Protein AF-A0A7S1NX75-F1 (afdb_monomer_lite)

Organism: NCBI:txid1169539

Radius of gyration: 20.95 Å; chains: 1; bounding box: 40×35×61 Å

Sequence (111 aa):
GCVDIDPTSPDTVDGFLEQITVLVDTQKGIEGYEPEVALRKTPATDETPSQSACFYSRLQKGKVDIRGAVELFMPQRGAINNLKLRPLAQAARIPPHVGCVEVRVRAVGLN

Secondary structure (DSSP, 8-state):
------TTS-SSHHHHHHHHHHHHHHTTT-TT----EEEEEEPPBTTB--EEEEEE------SS---S-EEEE-SSTT-GGG-EEEEPPGGG-PPPPTT------S-----

Structure (mmCIF, N/CA/C/O backbone):
data_AF-A0A7S1NX75-F1
#
_entry.id   AF-A0A7S1NX75-F1
#
loop_
_atom_site.group_PDB
_atom_site.id
_atom_site.type_symbol
_atom_site.label_atom_id
_atom_site.label_alt_id
_atom_site.label_comp_id
_atom_site.label_asym_id
_atom_site.label_entity_id
_atom_site.label_seq_id
_atom_site.pdbx_PDB_ins_code
_atom_site.Cartn_x
_atom_site.Cartn_y
_atom_site.Cartn_z
_atom_site.occupancy
_atom_site.B_iso_or_equiv
_atom_site.auth_seq_id
_atom_site.auth_comp_id
_atom_site.auth_asym_id
_atom_site.auth_atom_id
_atom_site.pdbx_PDB_model_num
ATOM 1 N N . GLY A 1 1 ? -3.209 -9.392 8.659 1.00 54.44 1 GLY A N 1
ATOM 2 C CA . GLY A 1 1 ? -4.047 -9.128 7.462 1.00 54.44 1 GLY A CA 1
ATOM 3 C C . GLY A 1 1 ? -5.150 -8.133 7.783 1.00 54.44 1 GLY A C 1
ATOM 4 O O . GLY A 1 1 ? -5.499 -7.985 8.946 1.00 54.44 1 GLY A O 1
ATOM 5 N N . CYS A 1 2 ? -5.666 -7.402 6.792 1.00 58.19 2 CYS A N 1
ATOM 6 C CA . CYS A 1 2 ? -6.769 -6.462 7.015 1.00 58.19 2 CYS A CA 1
ATOM 7 C C . CYS A 1 2 ? -8.096 -7.216 7.203 1.00 58.19 2 CYS A C 1
ATOM 9 O O . CYS A 1 2 ? -8.324 -8.219 6.526 1.00 58.19 2 CYS A O 1
ATOM 11 N N . VAL A 1 3 ? -8.964 -6.725 8.081 1.00 64.88 3 VAL A N 1
ATOM 12 C CA . VAL A 1 3 ? -10.254 -7.325 8.433 1.00 64.88 3 VAL A CA 1
ATOM 13 C C . VAL A 1 3 ? -11.380 -6.472 7.851 1.00 64.88 3 VAL A C 1
ATOM 15 O O . VAL A 1 3 ? -11.427 -5.260 8.078 1.00 64.88 3 VAL A O 1
ATOM 18 N N . ASP A 1 4 ? -12.250 -7.099 7.061 1.00 65.19 4 ASP A N 1
ATOM 19 C CA . ASP A 1 4 ? -13.381 -6.455 6.384 1.00 65.19 4 ASP A CA 1
ATOM 20 C C . ASP A 1 4 ? -14.656 -6.627 7.226 1.00 65.19 4 ASP A C 1
ATOM 22 O O . ASP A 1 4 ? -15.453 -7.533 7.007 1.00 65.19 4 ASP A O 1
ATOM 26 N N . ILE A 1 5 ? -14.768 -5.813 8.279 1.00 68.25 5 ILE A N 1
ATOM 27 C CA . ILE A 1 5 ? -15.875 -5.821 9.254 1.00 68.25 5 ILE A CA 1
ATOM 28 C C . ILE A 1 5 ? -16.868 -4.708 8.896 1.00 68.25 5 ILE A C 1
ATOM 30 O O . ILE A 1 5 ? -16.454 -3.598 8.532 1.00 68.25 5 ILE A O 1
ATOM 34 N N . ASP A 1 6 ? -18.167 -4.979 9.029 1.00 66.25 6 ASP A N 1
ATOM 35 C CA . ASP A 1 6 ? -19.249 -4.035 8.749 1.00 66.25 6 ASP A CA 1
ATOM 36 C C . ASP A 1 6 ? -19.114 -2.776 9.635 1.00 66.25 6 ASP A C 1
ATOM 38 O O . ASP A 1 6 ? -19.078 -2.869 10.862 1.00 66.25 6 ASP A O 1
ATOM 42 N N . PRO A 1 7 ? -19.000 -1.565 9.055 1.00 61.41 7 PRO A N 1
ATOM 43 C CA . PRO A 1 7 ? -18.920 -0.320 9.819 1.00 61.41 7 PRO A CA 1
ATOM 44 C C . PRO A 1 7 ? -20.226 0.079 10.519 1.00 61.41 7 PRO A C 1
ATOM 46 O O . PRO A 1 7 ? -20.200 0.996 11.336 1.00 61.41 7 PRO A O 1
ATOM 49 N N . THR A 1 8 ? -21.356 -0.538 10.177 1.00 65.81 8 THR A N 1
ATOM 50 C CA . THR A 1 8 ? -22.669 -0.222 10.761 1.00 65.81 8 THR A CA 1
ATOM 51 C C . THR A 1 8 ? -22.992 -1.058 11.993 1.00 65.81 8 THR A C 1
ATOM 53 O O . THR A 1 8 ? -23.942 -0.749 12.715 1.00 65.81 8 THR A O 1
ATOM 56 N N . SER A 1 9 ? -22.193 -2.092 12.265 1.00 65.06 9 SER A N 1
ATOM 57 C CA . SER A 1 9 ? -22.356 -2.887 13.471 1.00 65.06 9 SER A CA 1
ATOM 58 C C . SER A 1 9 ? -22.046 -2.060 14.716 1.00 65.06 9 SER A C 1
ATOM 60 O O . SER A 1 9 ? -21.119 -1.248 14.677 1.00 65.06 9 SER A O 1
ATOM 62 N N . PRO A 1 10 ? -22.750 -2.288 15.835 1.00 63.94 10 PRO A N 1
ATOM 63 C CA . PRO A 1 10 ? -22.418 -1.632 17.091 1.00 63.94 10 PRO A CA 1
ATOM 64 C C . PRO A 1 10 ? -20.946 -1.881 17.459 1.00 63.94 10 PRO A C 1
ATOM 66 O O . PRO A 1 10 ? -20.473 -3.012 17.365 1.00 63.94 10 PRO A O 1
ATOM 69 N N . ASP A 1 11 ? -20.244 -0.832 17.911 1.00 63.09 11 ASP A N 1
ATOM 70 C CA . ASP A 1 11 ? -18.868 -0.888 18.444 1.00 63.09 11 ASP A CA 1
ATOM 71 C C . ASP A 1 11 ? -18.837 -1.588 19.823 1.00 63.09 11 ASP A C 1
ATOM 73 O O . ASP A 1 11 ? -18.322 -1.078 20.821 1.00 63.09 11 ASP A O 1
ATOM 77 N N . THR A 1 12 ? -19.447 -2.767 19.906 1.00 67.31 12 THR A N 1
ATOM 78 C CA . THR A 1 12 ? -19.452 -3.643 21.073 1.00 67.31 12 THR A CA 1
ATOM 79 C C . THR A 1 12 ? -18.571 -4.855 20.803 1.00 67.31 12 THR A C 1
ATOM 81 O O . THR A 1 12 ? -18.399 -5.300 19.668 1.00 67.31 12 THR A O 1
ATOM 84 N N . VAL A 1 13 ? -17.993 -5.411 21.869 1.00 67.62 13 VAL A N 1
ATOM 85 C CA . VAL A 1 13 ? -17.144 -6.610 21.775 1.00 67.62 13 VAL A CA 1
ATOM 86 C C . VAL A 1 13 ? -17.928 -7.793 21.200 1.00 67.62 13 VAL A C 1
ATOM 88 O O . VAL A 1 13 ? -17.384 -8.548 20.401 1.00 67.62 13 VAL A O 1
ATOM 91 N N . ASP A 1 14 ? -19.210 -7.908 21.546 1.00 72.25 14 ASP A N 1
ATOM 92 C CA . ASP A 1 14 ? -20.075 -9.001 21.096 1.00 72.25 14 ASP A CA 1
ATOM 93 C C . ASP A 1 14 ? -20.353 -8.924 19.587 1.00 72.25 14 ASP A C 1
ATOM 95 O O . ASP A 1 14 ? -20.125 -9.898 18.872 1.00 72.25 14 ASP A O 1
ATOM 99 N N . GLY A 1 15 ? -20.731 -7.745 19.071 1.00 71.19 15 GLY A N 1
ATOM 100 C CA . GLY A 1 15 ? -20.970 -7.549 17.634 1.00 71.19 15 GLY A CA 1
ATOM 101 C C . GLY A 1 15 ? -19.704 -7.711 16.786 1.00 71.19 15 GLY A C 1
ATOM 102 O O . GLY A 1 15 ? -19.762 -8.127 15.627 1.00 71.19 15 GLY A O 1
ATOM 103 N N . PHE A 1 16 ? -18.542 -7.435 17.377 1.00 71.62 16 PHE A N 1
ATOM 104 C CA . PHE A 1 16 ? -17.246 -7.711 16.773 1.00 71.62 16 PHE A CA 1
ATOM 105 C C . PHE A 1 16 ? -16.920 -9.216 16.729 1.00 71.62 16 PHE A C 1
ATOM 107 O O . PHE A 1 16 ? -16.484 -9.716 15.691 1.00 71.62 16 PHE A O 1
ATOM 114 N N . LEU A 1 17 ? -17.129 -9.947 17.831 1.00 76.06 17 LEU A N 1
ATOM 115 C CA . LEU A 1 17 ? -16.863 -11.390 17.911 1.00 76.06 17 LEU A CA 1
ATOM 116 C C . LEU A 1 17 ? -17.742 -12.189 16.942 1.00 76.06 17 LEU A C 1
ATOM 118 O O . LEU A 1 17 ? -17.248 -13.117 16.295 1.00 76.06 17 LEU A O 1
ATOM 122 N N . GLU A 1 18 ? -19.011 -11.807 16.794 1.00 77.56 18 GLU A N 1
ATOM 123 C CA . GLU A 1 18 ? -19.910 -12.405 15.801 1.00 77.56 18 GLU A CA 1
ATOM 124 C C . GLU A 1 18 ? -19.357 -12.243 14.380 1.00 77.56 18 GLU A C 1
ATOM 126 O O . GLU A 1 18 ? -19.260 -13.214 13.629 1.00 77.56 18 GLU A O 1
ATOM 131 N N . GLN A 1 19 ? -18.899 -11.042 14.028 1.00 73.38 19 GLN A N 1
ATOM 132 C CA . GLN A 1 19 ? -18.358 -10.779 12.695 1.00 73.38 19 GLN A CA 1
ATOM 133 C C . GLN A 1 19 ? -17.019 -11.458 12.439 1.00 73.38 19 GLN A C 1
ATOM 135 O O . GLN A 1 19 ? -16.810 -11.971 11.343 1.00 73.38 19 GLN A O 1
ATOM 140 N N . ILE A 1 20 ? -16.129 -11.531 13.432 1.00 75.50 20 ILE A N 1
ATOM 141 C CA . ILE A 1 20 ? -14.897 -12.321 13.306 1.00 75.50 20 ILE A CA 1
ATOM 142 C C . ILE A 1 20 ? -15.211 -13.793 13.082 1.00 75.50 20 ILE A C 1
ATOM 144 O O . ILE A 1 20 ? -14.561 -14.420 12.251 1.00 75.50 20 ILE A O 1
ATOM 148 N N . THR A 1 21 ? -16.208 -14.335 13.777 1.00 76.94 21 THR A N 1
ATOM 149 C CA . THR A 1 21 ? -16.611 -15.734 13.602 1.00 76.94 21 THR A CA 1
ATOM 150 C C . THR A 1 21 ? -17.071 -15.979 12.165 1.00 76.94 21 THR A C 1
ATOM 152 O O . THR A 1 21 ? -16.563 -16.885 11.508 1.00 76.94 21 THR A O 1
ATOM 155 N N . VAL A 1 22 ? -17.931 -15.103 11.629 1.00 75.44 22 VAL A N 1
ATOM 156 C CA . VAL A 1 22 ? -18.366 -15.156 10.222 1.00 75.44 22 VAL A CA 1
ATOM 157 C C . VAL A 1 22 ? -17.181 -15.042 9.262 1.00 75.44 22 VAL A C 1
ATOM 159 O O . VAL A 1 22 ? -17.128 -15.754 8.258 1.00 75.44 22 VAL A O 1
ATOM 162 N N . LEU A 1 23 ? -16.219 -14.168 9.556 1.00 70.94 23 LEU A N 1
ATOM 163 C CA . LEU A 1 23 ? -15.068 -13.907 8.693 1.00 70.94 23 LEU A CA 1
ATOM 164 C C . LEU A 1 23 ? -14.068 -15.074 8.697 1.00 70.94 23 LEU A C 1
ATOM 166 O O . LEU A 1 23 ? -13.562 -15.459 7.647 1.00 70.94 23 LEU A O 1
ATOM 170 N N . VAL A 1 24 ? -13.837 -15.701 9.850 1.00 72.88 24 VAL A N 1
ATOM 171 C CA . VAL A 1 24 ? -13.040 -16.932 9.970 1.00 72.88 24 VAL A CA 1
ATOM 172 C C . VAL A 1 24 ? -13.733 -18.092 9.256 1.00 72.88 24 VAL A C 1
ATOM 174 O O . VAL A 1 24 ? -13.075 -18.843 8.538 1.00 72.88 24 VAL A O 1
ATOM 177 N N . ASP A 1 25 ? -15.054 -18.221 9.394 1.00 74.19 25 ASP A N 1
ATOM 178 C CA . ASP A 1 25 ? -15.816 -19.280 8.730 1.00 74.19 25 ASP A CA 1
ATOM 179 C C . ASP A 1 25 ? -15.860 -19.111 7.208 1.00 74.19 25 ASP A C 1
ATOM 181 O O . ASP A 1 25 ? -15.704 -20.091 6.481 1.00 74.19 25 ASP A O 1
ATOM 185 N N . THR A 1 26 ? -16.015 -17.883 6.708 1.00 68.75 26 THR A N 1
ATOM 186 C CA . THR A 1 26 ? -15.979 -17.593 5.262 1.00 68.75 26 THR A CA 1
ATOM 187 C C . THR A 1 26 ? -14.585 -17.740 4.664 1.00 68.75 26 THR A C 1
ATOM 189 O O . THR A 1 26 ? -14.466 -18.053 3.480 1.00 68.75 26 THR A O 1
ATOM 192 N N . GLN A 1 27 ? -13.531 -17.557 5.462 1.00 66.75 27 GLN A N 1
ATOM 193 C CA . GLN A 1 27 ? -12.146 -17.731 5.025 1.00 66.75 27 GLN A CA 1
ATOM 194 C C . GLN A 1 27 ? -11.566 -19.120 5.325 1.00 66.75 27 GLN A C 1
ATOM 196 O O . GLN A 1 27 ? -10.382 -19.354 5.066 1.00 66.75 27 GLN A O 1
ATOM 201 N N . LYS A 1 28 ? -12.385 -20.075 5.794 1.00 62.75 28 LYS A N 1
ATOM 202 C CA . LYS A 1 28 ? -11.991 -21.489 5.888 1.00 62.75 28 LYS A CA 1
ATOM 203 C C . LYS A 1 28 ? -11.495 -21.981 4.524 1.00 62.75 28 LYS A C 1
ATOM 205 O O . LYS A 1 28 ? -12.275 -22.159 3.594 1.00 62.75 28 LYS A O 1
ATOM 210 N N . GLY A 1 29 ? -10.187 -22.216 4.427 1.00 60.72 29 GLY A N 1
ATOM 211 C CA . GLY A 1 29 ? -9.515 -22.702 3.217 1.00 60.72 29 GLY A CA 1
ATOM 212 C C . GLY A 1 29 ? -8.572 -21.698 2.546 1.00 60.72 29 GLY A C 1
ATOM 213 O O . GLY A 1 29 ? -7.889 -22.070 1.595 1.00 60.72 29 GLY A O 1
ATOM 214 N N . ILE A 1 30 ? -8.486 -20.456 3.034 1.00 62.69 30 ILE A N 1
ATOM 215 C CA . ILE A 1 30 ? -7.464 -19.498 2.595 1.00 62.69 30 ILE A CA 1
ATOM 216 C C . ILE A 1 30 ? -6.212 -19.705 3.457 1.00 62.69 30 ILE A C 1
ATOM 218 O O . ILE A 1 30 ? -6.157 -19.274 4.608 1.00 62.69 30 ILE A O 1
ATOM 222 N N . GLU A 1 31 ? -5.196 -20.378 2.913 1.00 60.91 31 GLU A N 1
ATOM 223 C CA . GLU A 1 31 ? -3.903 -20.523 3.591 1.00 60.91 31 GLU A CA 1
ATOM 224 C C . GLU A 1 31 ? -3.232 -19.148 3.775 1.00 60.91 31 GLU A C 1
ATOM 226 O O . GLU A 1 31 ? -3.014 -18.411 2.812 1.00 60.91 31 GLU A O 1
ATOM 231 N N . GLY A 1 32 ? -2.901 -18.798 5.025 1.00 60.41 32 GLY A N 1
ATOM 232 C CA . GLY A 1 32 ? -2.121 -17.602 5.370 1.00 60.41 32 GLY A CA 1
ATOM 233 C C . GLY A 1 32 ? -2.915 -16.338 5.727 1.00 60.41 32 GLY A C 1
ATOM 234 O O . GLY A 1 32 ? -2.311 -15.271 5.860 1.00 60.41 32 GLY A O 1
ATOM 235 N N . TYR A 1 33 ? -4.242 -16.408 5.893 1.00 63.41 33 TYR A N 1
ATOM 236 C CA . TYR A 1 33 ? -5.002 -15.276 6.435 1.00 63.41 33 TYR A CA 1
ATOM 237 C C . TYR A 1 33 ? -4.971 -15.260 7.969 1.00 63.41 33 TYR A C 1
ATOM 239 O O . TYR A 1 33 ? -5.727 -15.969 8.628 1.00 63.41 33 TYR A O 1
ATOM 247 N N . GLU A 1 34 ? -4.115 -14.410 8.535 1.00 65.94 34 GLU A N 1
ATOM 248 C CA . GLU A 1 34 ? -4.077 -14.129 9.975 1.00 65.94 34 GLU A CA 1
ATOM 249 C C . GLU A 1 34 ? -4.612 -12.709 10.240 1.00 65.94 34 GLU A C 1
ATOM 251 O O . GLU A 1 34 ? -3.928 -11.714 9.947 1.00 65.94 34 GLU A O 1
ATOM 256 N N . PRO A 1 35 ? -5.866 -12.564 10.706 1.00 66.31 35 PRO A N 1
ATOM 257 C CA . PRO A 1 35 ? -6.400 -11.269 11.105 1.00 66.31 35 PRO A CA 1
ATOM 258 C C . PRO A 1 35 ? -5.763 -10.831 12.429 1.00 66.31 35 PRO A C 1
ATOM 260 O O . PRO A 1 35 ? -5.753 -11.575 13.405 1.00 66.31 35 PRO A O 1
ATOM 263 N N . GLU A 1 36 ? -5.252 -9.600 12.470 1.00 69.69 36 GLU A N 1
ATOM 264 C CA . GLU A 1 36 ? -4.707 -9.009 13.695 1.00 69.69 36 GLU A CA 1
ATOM 265 C C . GLU A 1 36 ? -5.757 -8.118 14.357 1.00 69.69 36 GLU A C 1
ATOM 267 O O . GLU A 1 36 ? -6.321 -7.214 13.729 1.00 69.69 36 GLU A O 1
ATOM 272 N N . VAL A 1 37 ? -5.995 -8.373 15.642 1.00 72.00 37 VAL A N 1
ATOM 273 C CA . VAL A 1 37 ? -6.989 -7.687 16.467 1.00 72.00 37 VAL A CA 1
ATOM 274 C C . VAL A 1 37 ? -6.332 -7.263 17.770 1.00 72.00 37 VAL A C 1
ATOM 276 O O . VAL A 1 37 ? -5.691 -8.073 18.437 1.00 72.00 37 VAL A O 1
ATOM 279 N N . ALA A 1 38 ? -6.536 -6.012 18.168 1.00 70.94 38 ALA A N 1
ATOM 280 C CA . ALA A 1 38 ? -6.118 -5.499 19.463 1.00 70.94 38 ALA A CA 1
ATOM 281 C C . ALA A 1 38 ? -7.337 -5.133 20.316 1.00 70.94 38 ALA A C 1
ATOM 283 O O . ALA A 1 38 ? -8.211 -4.379 19.897 1.00 70.94 38 ALA A O 1
ATOM 284 N N . LEU A 1 39 ? -7.375 -5.643 21.545 1.00 74.06 39 LEU A N 1
ATOM 285 C CA . LEU A 1 39 ? -8.416 -5.347 22.526 1.00 74.06 39 LEU A CA 1
ATOM 286 C C . LEU A 1 39 ? -7.836 -4.450 23.618 1.00 74.06 39 LEU A C 1
ATOM 288 O O . LEU A 1 39 ? -6.830 -4.788 24.242 1.00 74.06 39 LEU A O 1
ATOM 292 N N . ARG A 1 40 ? -8.485 -3.314 23.879 1.00 76.56 40 ARG A N 1
ATOM 293 C CA . ARG A 1 40 ? -8.140 -2.414 24.983 1.00 76.56 40 ARG A CA 1
ATOM 294 C C . ARG A 1 40 ? -9.303 -2.347 25.955 1.00 76.56 40 ARG A C 1
ATOM 296 O O . ARG A 1 40 ? -10.362 -1.831 25.617 1.00 76.56 40 ARG A O 1
ATOM 303 N N . LYS A 1 41 ? -9.081 -2.813 27.178 1.00 79.25 41 LYS A N 1
ATOM 304 C CA . LYS A 1 41 ? -10.032 -2.663 28.279 1.00 79.25 41 LYS A CA 1
ATOM 305 C C . LYS A 1 41 ? -9.597 -1.491 29.150 1.00 79.25 41 LYS A C 1
ATOM 307 O O . LYS A 1 41 ? -8.516 -1.543 29.735 1.00 79.25 41 LYS A O 1
ATOM 312 N N . THR A 1 42 ? -10.409 -0.445 29.234 1.00 79.62 42 THR A N 1
ATOM 313 C CA . THR A 1 42 ? -10.226 0.610 30.232 1.00 79.62 42 THR A CA 1
ATOM 314 C C . THR A 1 42 ? -10.974 0.212 31.508 1.00 79.62 42 THR A C 1
ATOM 316 O O . THR A 1 42 ? -12.164 -0.117 31.448 1.00 79.62 42 THR A O 1
ATOM 319 N N . PRO A 1 43 ? -10.286 0.152 32.664 1.00 78.06 43 PRO A N 1
ATOM 320 C CA . PRO A 1 43 ? -10.941 -0.133 33.933 1.00 78.06 43 PRO A CA 1
ATOM 321 C C . PRO A 1 43 ? -11.924 0.987 34.276 1.00 78.06 43 PRO A C 1
ATOM 323 O O . PRO A 1 43 ? -11.739 2.129 33.861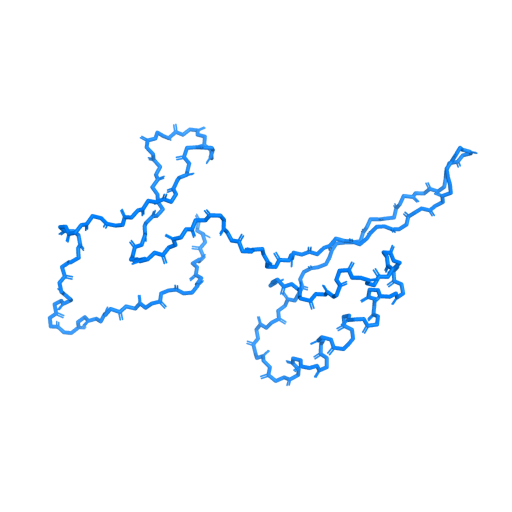 1.00 78.06 43 PRO A O 1
ATOM 326 N N . ALA A 1 44 ? -12.968 0.643 35.027 1.00 81.06 44 ALA A N 1
ATOM 327 C CA . ALA A 1 44 ? -13.896 1.638 35.537 1.00 81.06 44 ALA A CA 1
ATOM 328 C C . ALA A 1 44 ? -13.171 2.550 36.538 1.00 81.06 44 ALA A C 1
ATOM 330 O O . ALA A 1 44 ? -12.442 2.069 37.408 1.00 81.06 44 ALA A O 1
ATOM 331 N N . THR A 1 45 ? -13.399 3.847 36.409 1.00 82.31 45 THR A N 1
ATOM 332 C CA . THR A 1 45 ? -13.080 4.871 37.410 1.00 82.31 45 THR A CA 1
ATOM 333 C C . THR A 1 45 ? -14.391 5.437 37.945 1.00 82.31 45 THR A C 1
ATOM 335 O O . THR A 1 45 ? -15.431 5.274 37.311 1.00 82.31 45 THR A O 1
ATOM 338 N N . ASP A 1 46 ? -14.357 6.130 39.085 1.00 78.75 46 ASP A N 1
ATOM 339 C CA . ASP A 1 46 ? -15.560 6.727 39.693 1.00 78.75 46 ASP A CA 1
ATOM 340 C C . ASP A 1 46 ? -16.331 7.664 38.738 1.00 78.75 46 ASP A C 1
ATOM 342 O O . ASP A 1 46 ? -17.530 7.871 38.904 1.00 78.75 46 ASP A O 1
ATOM 346 N N . GLU A 1 47 ? -15.666 8.189 37.702 1.00 80.00 47 GLU A N 1
ATOM 347 C CA . GLU A 1 47 ? -16.245 9.101 36.708 1.00 80.00 47 GLU A CA 1
ATOM 348 C C . GLU A 1 47 ? -16.639 8.429 35.381 1.00 80.00 47 GLU A C 1
ATOM 350 O O . GLU A 1 47 ? -17.456 8.978 34.640 1.00 80.00 47 GLU A O 1
ATOM 355 N N . THR A 1 48 ? -16.090 7.252 35.053 1.00 74.44 48 THR A N 1
ATOM 356 C CA . THR A 1 48 ? -16.346 6.588 33.763 1.00 74.44 48 THR A CA 1
ATOM 357 C C . THR A 1 48 ? -16.514 5.076 33.902 1.00 74.44 48 THR A C 1
ATOM 359 O O . THR A 1 48 ? -15.654 4.414 34.491 1.00 74.44 48 THR A O 1
ATOM 362 N N . PRO A 1 49 ? -17.579 4.496 33.311 1.00 77.31 49 PRO A N 1
ATOM 363 C CA . PRO A 1 49 ? -17.779 3.054 33.307 1.00 77.31 49 PRO A CA 1
ATOM 364 C C . PRO A 1 49 ? -16.653 2.342 32.550 1.00 77.31 49 PRO A C 1
ATOM 366 O O . PRO A 1 49 ? -15.972 2.926 31.704 1.00 77.31 49 PRO A O 1
ATOM 369 N N . SER A 1 50 ? -16.466 1.054 32.848 1.00 75.69 50 SER A N 1
ATOM 370 C CA . SER A 1 50 ? -15.503 0.232 32.119 1.00 75.69 50 SER A CA 1
ATOM 371 C C . SER A 1 50 ? -15.878 0.187 30.640 1.00 75.69 50 SER A C 1
ATOM 373 O O . SER A 1 50 ? -17.020 -0.099 30.279 1.00 75.69 50 SER A O 1
ATOM 375 N N . GLN A 1 51 ? -14.909 0.482 29.776 1.00 73.06 51 GLN A N 1
ATOM 376 C CA . GLN A 1 51 ? -15.121 0.495 28.335 1.00 73.06 51 GLN A CA 1
ATOM 377 C C . GLN A 1 51 ? -14.137 -0.469 27.681 1.00 73.06 51 GLN A C 1
ATOM 379 O O . GLN A 1 51 ? -12.936 -0.470 27.952 1.00 73.06 51 GLN A O 1
ATOM 384 N N . SER A 1 52 ? -14.654 -1.326 26.814 1.00 68.56 52 SER A N 1
ATOM 385 C CA . SER A 1 52 ? -13.833 -2.202 25.988 1.00 68.56 52 SER A CA 1
ATOM 386 C C . SER A 1 52 ? -13.828 -1.633 24.580 1.00 68.56 52 SER A C 1
ATOM 388 O O . SER A 1 52 ? -14.887 -1.411 24.003 1.00 68.56 52 SER A O 1
ATOM 390 N N . ALA A 1 53 ? -12.642 -1.380 24.040 1.00 68.19 53 ALA A N 1
ATOM 391 C CA . ALA A 1 53 ? -12.448 -0.951 22.665 1.00 68.19 53 ALA A CA 1
ATOM 392 C C . ALA A 1 53 ? -11.753 -2.066 21.883 1.00 68.19 53 ALA A C 1
ATOM 394 O O . ALA A 1 53 ? -10.767 -2.642 22.352 1.00 68.19 53 ALA A O 1
ATOM 395 N N . CYS A 1 54 ? -12.261 -2.350 20.689 1.00 69.12 54 CYS A N 1
ATOM 396 C CA . CYS A 1 54 ? -11.654 -3.278 19.751 1.00 69.12 54 CYS A CA 1
ATOM 397 C C . CYS A 1 54 ? -11.034 -2.500 18.586 1.00 69.12 54 CYS A C 1
ATOM 399 O O . CYS A 1 54 ? -11.664 -1.608 18.023 1.00 69.12 54 CYS A O 1
ATOM 401 N N . PHE A 1 55 ? -9.800 -2.840 18.229 1.00 70.00 55 PHE A N 1
ATOM 402 C CA . PHE A 1 55 ? -9.064 -2.260 17.115 1.00 70.00 55 PHE A CA 1
ATOM 403 C C . PHE A 1 55 ? -8.667 -3.363 16.143 1.00 70.00 55 PHE A C 1
ATOM 405 O O . PHE A 1 55 ? -8.187 -4.421 16.542 1.00 70.00 55 PHE A O 1
ATOM 412 N N . TYR A 1 56 ? -8.822 -3.098 14.855 1.00 73.38 56 TYR A N 1
ATOM 413 C CA . TYR A 1 56 ? -8.417 -4.001 13.786 1.00 73.38 56 TYR A CA 1
ATOM 414 C C . TYR A 1 56 ? -8.037 -3.189 12.551 1.00 73.38 56 TYR A C 1
ATOM 416 O O . TYR A 1 56 ? -8.508 -2.067 12.342 1.00 73.38 56 TYR A O 1
ATOM 424 N N . SER A 1 57 ? -7.159 -3.751 11.725 1.00 68.88 57 SER A N 1
ATOM 425 C CA . SER A 1 57 ? -6.682 -3.087 10.512 1.00 68.88 57 SER A CA 1
ATOM 426 C C . SER A 1 57 ? -7.722 -3.211 9.401 1.00 68.88 57 SER A C 1
ATOM 428 O O . SER A 1 57 ? -8.010 -4.324 8.982 1.00 68.88 57 SER A O 1
ATOM 430 N N . ARG A 1 58 ? -8.263 -2.105 8.879 1.00 66.62 58 ARG A N 1
ATOM 431 C CA . ARG A 1 58 ? -9.205 -2.121 7.740 1.00 66.62 58 ARG A CA 1
ATOM 432 C C . ARG A 1 58 ? -8.505 -1.774 6.422 1.00 66.62 58 ARG A C 1
ATOM 434 O O . ARG A 1 58 ? -7.582 -0.960 6.400 1.00 66.62 58 ARG A O 1
ATOM 441 N N . LEU A 1 59 ? -8.975 -2.342 5.308 1.00 63.66 59 LEU A N 1
ATOM 442 C CA . LEU A 1 59 ? -8.584 -1.864 3.978 1.00 63.66 59 LEU A CA 1
ATOM 443 C C . LEU A 1 59 ? -9.272 -0.525 3.709 1.00 63.66 59 LEU A C 1
ATOM 445 O O . LEU A 1 59 ? -10.491 -0.453 3.588 1.00 63.66 59 LEU A O 1
ATOM 449 N N . GLN A 1 60 ? -8.486 0.540 3.576 1.00 65.50 60 GLN A N 1
ATOM 450 C CA . GLN A 1 60 ? -8.984 1.834 3.127 1.00 65.50 60 GLN A CA 1
ATOM 451 C C . GLN A 1 60 ? -8.500 2.100 1.707 1.00 65.50 60 GLN A C 1
ATOM 453 O O . GLN A 1 60 ? -7.319 1.933 1.392 1.00 65.50 60 GLN A O 1
ATOM 458 N N . LYS A 1 61 ? -9.407 2.568 0.843 1.00 62.97 61 LYS A N 1
ATOM 459 C CA . LYS A 1 61 ? -9.022 3.034 -0.487 1.00 62.97 61 LYS A CA 1
ATOM 460 C C . LYS A 1 61 ? -8.059 4.212 -0.333 1.00 62.97 61 LYS A C 1
ATOM 462 O O . LYS A 1 61 ? -8.431 5.269 0.178 1.00 62.97 61 LYS A O 1
ATOM 467 N N . GLY A 1 62 ? -6.815 4.019 -0.765 1.00 66.62 62 GLY A N 1
ATOM 468 C CA . GLY A 1 62 ? -5.828 5.090 -0.802 1.00 66.62 62 GLY A CA 1
ATOM 469 C C . GLY A 1 62 ? -6.329 6.241 -1.674 1.00 66.62 62 GLY A C 1
ATOM 470 O O . GLY A 1 62 ? -6.934 6.018 -2.719 1.00 66.62 62 GLY A O 1
ATOM 471 N N . LYS A 1 63 ? -6.047 7.484 -1.273 1.00 71.94 63 LYS A N 1
ATOM 472 C CA . LYS A 1 63 ? -6.381 8.695 -2.055 1.00 71.94 63 LYS A CA 1
ATOM 473 C C . LYS A 1 63 ? -5.503 8.871 -3.306 1.00 71.94 63 LYS A C 1
ATOM 475 O O . LYS A 1 63 ? -5.483 9.943 -3.899 1.00 71.94 63 LYS A O 1
ATOM 480 N N . VAL A 1 64 ? -4.731 7.849 -3.664 1.00 66.38 64 VAL A N 1
ATOM 481 C CA . VAL A 1 64 ? -3.756 7.873 -4.750 1.00 66.38 64 VAL A CA 1
ATOM 482 C C . VAL A 1 64 ? -4.289 7.002 -5.877 1.00 66.38 64 VAL A C 1
ATOM 484 O O . VAL A 1 64 ? -4.445 5.793 -5.711 1.00 66.38 64 VAL A O 1
ATOM 487 N N . ASP A 1 65 ? -4.538 7.612 -7.031 1.00 66.81 65 ASP A N 1
ATOM 488 C CA . ASP A 1 65 ? -4.853 6.883 -8.256 1.00 66.81 65 ASP A CA 1
ATOM 489 C C . ASP A 1 65 ? -3.573 6.245 -8.808 1.00 66.81 65 ASP A C 1
ATOM 491 O O . ASP A 1 65 ? -2.789 6.866 -9.528 1.00 66.81 65 ASP A O 1
ATOM 495 N N . ILE A 1 66 ? -3.340 4.981 -8.456 1.00 62.62 66 ILE A N 1
ATOM 496 C CA . ILE A 1 66 ? -2.184 4.228 -8.946 1.00 62.62 66 ILE A CA 1
ATOM 497 C C . ILE A 1 66 ? -2.5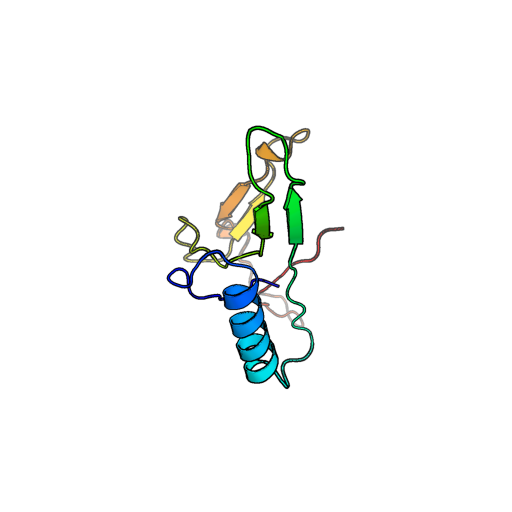26 3.651 -10.326 1.00 62.62 66 ILE A C 1
ATOM 499 O O . ILE A 1 66 ? -3.188 2.621 -10.436 1.00 62.62 66 ILE A O 1
ATOM 503 N N . ARG A 1 67 ? -2.070 4.318 -11.394 1.00 69.69 67 ARG A N 1
ATOM 504 C CA . ARG A 1 67 ? -2.268 3.888 -12.795 1.00 69.69 67 ARG A CA 1
ATOM 505 C C . ARG A 1 67 ? -1.030 3.248 -13.440 1.00 69.69 67 ARG A C 1
ATOM 507 O O . ARG A 1 67 ? -0.902 3.257 -14.659 1.00 69.69 67 ARG A O 1
ATOM 514 N N . GLY A 1 68 ? -0.104 2.702 -12.653 1.00 79.44 68 GLY A N 1
ATOM 515 C CA . GLY A 1 68 ? 1.110 2.091 -13.198 1.00 79.44 68 GLY A CA 1
ATOM 516 C C . GLY A 1 68 ? 2.066 1.558 -12.138 1.00 79.44 68 GLY A C 1
ATOM 517 O O . GLY A 1 68 ? 1.730 1.503 -10.956 1.00 79.44 68 GLY A O 1
ATOM 518 N N . ALA A 1 69 ? 3.262 1.164 -12.578 1.00 83.88 69 ALA A N 1
ATOM 519 C CA . ALA A 1 69 ? 4.340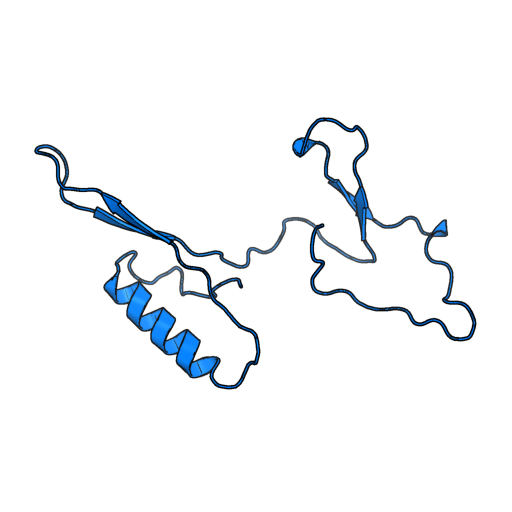 0.764 -11.682 1.00 83.88 69 ALA A CA 1
ATOM 520 C C . ALA A 1 69 ? 4.767 1.951 -10.804 1.00 83.88 69 ALA A C 1
ATOM 522 O O . ALA A 1 69 ? 4.944 3.071 -11.289 1.00 83.88 69 ALA A O 1
ATOM 523 N N . VAL A 1 70 ? 4.938 1.697 -9.512 1.00 86.62 70 VAL A N 1
ATOM 524 C CA . VAL A 1 70 ? 5.367 2.682 -8.516 1.00 86.62 70 VAL A CA 1
ATOM 525 C C . VAL A 1 70 ? 6.557 2.135 -7.749 1.00 86.62 70 VAL A C 1
ATOM 527 O O . VAL A 1 70 ? 6.732 0.922 -7.646 1.00 86.62 70 VAL A O 1
ATOM 530 N N . GLU A 1 71 ? 7.356 3.033 -7.193 1.00 87.81 71 GLU A N 1
ATOM 531 C CA . GLU A 1 71 ? 8.451 2.687 -6.298 1.00 87.81 71 GLU A CA 1
ATOM 532 C C . GLU A 1 71 ? 8.346 3.450 -4.980 1.00 87.81 71 GLU A C 1
ATOM 534 O O . GLU A 1 71 ? 7.798 4.557 -4.902 1.00 87.81 71 GLU A O 1
ATOM 539 N N . LEU A 1 72 ? 8.897 2.833 -3.939 1.00 89.31 72 LEU A N 1
ATOM 540 C CA . LEU A 1 72 ? 9.050 3.436 -2.629 1.00 89.31 72 LEU A CA 1
ATOM 541 C C . LEU A 1 72 ? 10.381 4.190 -2.595 1.00 89.31 72 LEU A C 1
ATOM 543 O O . LEU A 1 72 ? 11.449 3.587 -2.657 1.00 89.31 72 LEU A O 1
ATOM 547 N N . PHE A 1 73 ? 10.316 5.514 -2.521 1.00 90.12 73 PHE A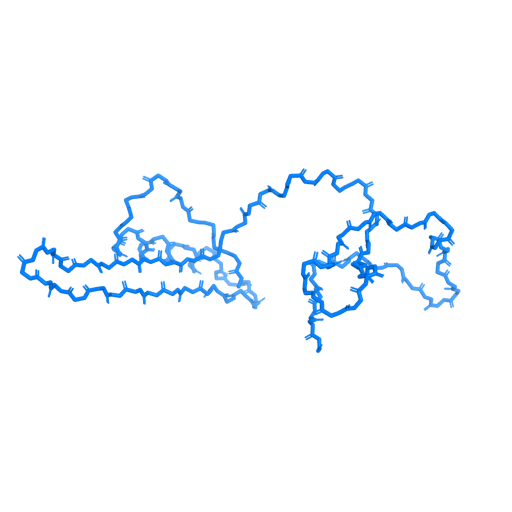 N 1
ATOM 548 C CA . PHE A 1 73 ? 11.470 6.398 -2.621 1.00 90.12 73 PHE A CA 1
ATOM 549 C C . PHE A 1 73 ? 11.640 7.227 -1.348 1.00 90.12 73 PHE A C 1
ATOM 551 O O . PHE A 1 73 ? 10.677 7.772 -0.813 1.00 90.12 73 PHE A O 1
ATOM 558 N N . MET A 1 74 ? 12.881 7.368 -0.883 1.00 93.31 74 MET A N 1
ATOM 559 C CA . MET A 1 74 ? 13.237 8.203 0.265 1.00 93.31 74 MET A CA 1
ATOM 560 C C . MET A 1 74 ? 14.190 9.320 -0.201 1.00 93.31 74 MET A C 1
ATOM 562 O O . MET A 1 74 ? 15.386 9.064 -0.335 1.00 93.31 74 MET A O 1
ATOM 566 N N . PRO A 1 75 ? 13.701 10.555 -0.454 1.00 89.50 75 PRO A N 1
ATOM 567 C CA . PRO A 1 75 ? 14.521 11.651 -0.976 1.00 89.50 75 PRO A CA 1
ATOM 568 C C . PRO A 1 75 ? 15.638 12.086 -0.022 1.00 89.50 75 PRO A C 1
ATOM 570 O O . PRO A 1 75 ? 16.723 12.448 -0.461 1.00 89.50 75 PRO A O 1
ATOM 573 N N . GLN A 1 76 ? 15.370 12.059 1.286 1.00 93.75 76 GLN A N 1
ATOM 574 C CA . GLN A 1 76 ? 16.337 12.364 2.337 1.00 93.75 76 GLN A CA 1
ATOM 575 C C . GLN A 1 76 ? 16.275 11.295 3.421 1.00 93.75 76 GLN A C 1
ATOM 577 O O . GLN A 1 76 ? 15.195 10.924 3.883 1.00 93.75 76 GLN A O 1
ATOM 582 N N . ARG A 1 77 ? 17.443 10.827 3.859 1.00 91.25 77 ARG A N 1
ATOM 583 C CA . ARG A 1 77 ? 17.559 9.905 4.993 1.00 91.25 77 ARG A CA 1
ATOM 584 C C . ARG A 1 77 ? 17.311 10.637 6.314 1.00 91.25 77 ARG A C 1
ATOM 586 O O . ARG A 1 77 ? 17.482 11.848 6.395 1.00 91.25 77 ARG A O 1
ATOM 593 N N . GLY A 1 78 ? 16.939 9.882 7.347 1.00 92.06 78 GLY A N 1
ATOM 594 C CA . GLY A 1 78 ? 16.866 10.368 8.731 1.00 92.06 78 GLY A CA 1
ATOM 595 C C . GLY A 1 78 ? 15.458 10.491 9.317 1.00 92.06 78 GLY A C 1
ATOM 596 O O . GLY A 1 78 ? 15.333 10.599 10.529 1.00 92.06 78 GLY A O 1
ATOM 597 N N . ALA A 1 79 ? 14.400 10.416 8.503 1.00 91.25 79 ALA A N 1
ATOM 598 C CA . ALA A 1 79 ? 13.023 10.412 8.996 1.00 91.25 79 ALA A CA 1
ATOM 599 C C . ALA A 1 79 ? 12.108 9.541 8.126 1.00 91.25 79 ALA A C 1
ATOM 601 O O . ALA A 1 79 ? 12.161 9.610 6.898 1.00 91.25 79 ALA A O 1
ATOM 602 N N . ILE A 1 80 ? 11.215 8.771 8.759 1.00 88.75 80 ILE A N 1
ATOM 603 C CA . ILE A 1 80 ? 10.209 7.942 8.064 1.00 88.75 80 ILE A CA 1
ATOM 604 C C . ILE A 1 80 ? 9.245 8.811 7.246 1.00 88.75 80 ILE A C 1
ATOM 606 O O . ILE A 1 80 ? 8.810 8.403 6.176 1.00 88.75 80 ILE A O 1
ATOM 610 N N . ASN A 1 81 ? 8.998 10.052 7.670 1.00 90.25 81 ASN A N 1
ATOM 611 C CA . ASN A 1 81 ? 8.157 11.007 6.938 1.00 90.25 81 ASN A CA 1
ATOM 612 C C . ASN A 1 81 ? 8.710 11.374 5.548 1.00 90.25 81 ASN A C 1
ATOM 614 O O . ASN A 1 81 ? 7.993 11.940 4.724 1.00 90.25 81 ASN A O 1
ATOM 618 N N . ASN A 1 82 ? 9.974 11.044 5.267 1.00 89.88 82 ASN A N 1
ATOM 619 C CA . ASN A 1 82 ? 10.566 11.226 3.947 1.00 89.88 82 ASN A CA 1
ATOM 620 C C . ASN A 1 82 ? 10.235 10.072 2.992 1.00 89.88 82 ASN A C 1
ATOM 622 O O . ASN A 1 82 ? 10.495 10.188 1.800 1.00 89.88 82 ASN A O 1
ATOM 626 N N . LEU A 1 83 ? 9.668 8.968 3.475 1.00 91.38 83 LEU A N 1
ATOM 627 C CA . LEU A 1 83 ? 9.262 7.844 2.643 1.00 91.38 83 LEU A CA 1
ATOM 628 C C . LEU A 1 83 ? 8.054 8.250 1.782 1.00 91.38 83 LEU A C 1
ATOM 630 O O . LEU A 1 83 ? 7.005 8.638 2.297 1.00 91.38 83 LEU A O 1
ATOM 634 N N . LYS A 1 84 ? 8.200 8.186 0.459 1.00 88.31 84 LYS A N 1
ATOM 635 C CA . LYS A 1 84 ? 7.168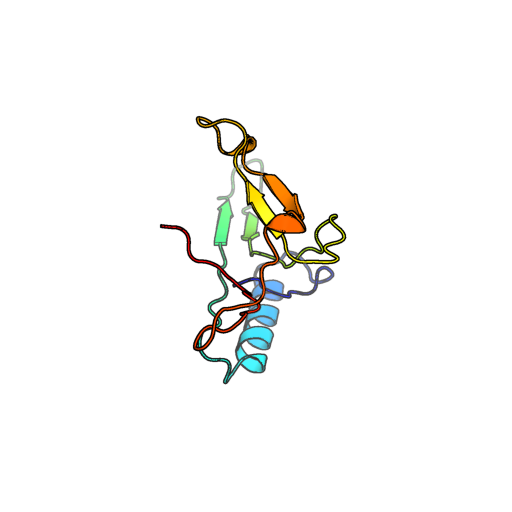 8.584 -0.504 1.00 88.31 84 LYS A CA 1
ATOM 636 C C . LYS A 1 84 ? 6.969 7.494 -1.547 1.00 88.31 84 LYS A C 1
ATOM 638 O O . LYS A 1 84 ? 7.932 6.926 -2.051 1.00 88.31 84 LYS A O 1
ATOM 643 N N . LEU A 1 85 ? 5.718 7.246 -1.921 1.00 87.38 85 LEU A N 1
ATOM 644 C CA . LEU A 1 85 ? 5.402 6.498 -3.135 1.00 87.38 85 LEU A CA 1
ATOM 645 C C . LEU A 1 85 ? 5.458 7.448 -4.329 1.00 87.38 85 LEU A C 1
ATOM 647 O O . LEU A 1 85 ? 4.859 8.525 -4.292 1.00 87.38 85 LEU A O 1
ATOM 651 N N . ARG A 1 86 ? 6.157 7.049 -5.390 1.00 86.94 86 ARG A N 1
ATOM 652 C CA . ARG A 1 86 ? 6.182 7.797 -6.652 1.00 86.94 86 ARG A CA 1
ATOM 653 C C . ARG A 1 86 ? 6.039 6.862 -7.854 1.00 86.94 86 ARG A C 1
ATOM 655 O O . ARG A 1 86 ? 6.405 5.692 -7.745 1.00 86.94 86 ARG A O 1
ATOM 662 N N . PRO A 1 87 ? 5.535 7.350 -8.999 1.00 87.88 87 PRO A N 1
ATOM 663 C CA . PRO A 1 87 ? 5.566 6.592 -10.245 1.00 87.88 87 PRO A CA 1
ATOM 664 C C . PRO A 1 87 ? 6.994 6.182 -10.604 1.00 87.88 87 PRO A C 1
ATOM 666 O O . PRO A 1 87 ? 7.920 6.990 -10.484 1.00 87.88 87 PRO A O 1
ATOM 669 N N . LEU A 1 88 ? 7.160 4.943 -11.061 1.00 86.81 88 LEU A N 1
ATOM 670 C CA . LEU A 1 88 ? 8.434 4.473 -11.584 1.00 86.81 88 LEU A CA 1
ATOM 671 C C . LEU A 1 88 ? 8.735 5.215 -12.894 1.00 86.81 88 LEU A C 1
ATOM 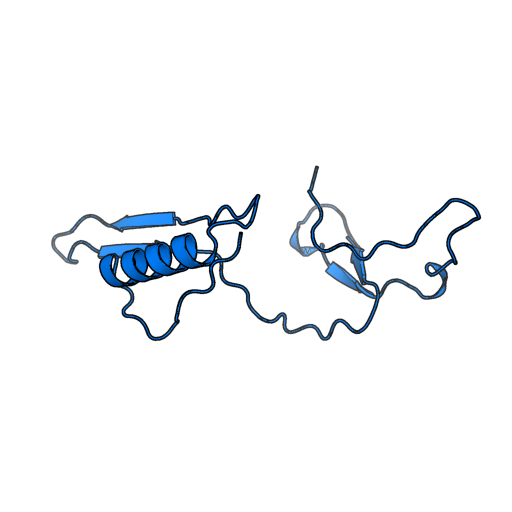673 O O . LEU A 1 88 ? 7.872 5.326 -13.766 1.00 86.81 88 LEU A O 1
ATOM 677 N N . ALA A 1 89 ? 9.955 5.733 -13.040 1.00 81.62 89 ALA A N 1
ATOM 678 C CA . ALA A 1 89 ? 10.350 6.452 -14.247 1.00 81.62 89 ALA A CA 1
ATOM 679 C C . ALA A 1 89 ? 10.267 5.546 -15.490 1.00 81.62 89 ALA A C 1
ATOM 681 O O . ALA A 1 89 ? 10.685 4.391 -15.446 1.00 81.62 89 ALA A O 1
ATOM 682 N N . GLN A 1 90 ? 9.806 6.082 -16.626 1.00 74.88 90 GLN A N 1
ATOM 683 C CA . GLN A 1 90 ? 9.679 5.312 -17.873 1.00 74.88 90 GLN A CA 1
ATOM 684 C C . GLN A 1 90 ? 11.012 4.690 -18.316 1.00 74.88 90 GLN A C 1
ATOM 686 O O . GLN A 1 90 ? 11.034 3.563 -18.794 1.00 74.88 90 GLN A O 1
ATOM 691 N N . ALA A 1 91 ? 12.132 5.385 -18.100 1.00 77.44 91 ALA A N 1
ATOM 692 C CA . ALA A 1 91 ? 13.468 4.871 -18.406 1.00 77.44 91 ALA A CA 1
ATOM 693 C C . ALA A 1 91 ? 13.850 3.626 -17.579 1.00 77.44 91 ALA A C 1
ATOM 695 O O . ALA A 1 91 ? 14.691 2.845 -18.008 1.00 77.44 91 ALA A O 1
ATOM 696 N N . ALA A 1 92 ? 13.225 3.420 -16.416 1.00 78.12 92 ALA A N 1
ATOM 697 C CA . ALA A 1 92 ? 13.426 2.235 -15.584 1.00 78.12 92 ALA A CA 1
ATOM 698 C C . ALA A 1 92 ? 12.524 1.054 -15.996 1.00 78.12 92 ALA A C 1
ATOM 700 O O . ALA A 1 92 ? 12.696 -0.054 -15.493 1.00 78.12 92 ALA A O 1
ATOM 701 N N . ARG A 1 93 ? 11.575 1.254 -16.924 1.00 82.12 93 ARG A N 1
ATOM 702 C CA . ARG A 1 93 ? 10.729 0.192 -17.497 1.00 82.12 93 ARG A CA 1
ATOM 703 C C . ARG A 1 93 ? 11.458 -0.505 -18.647 1.00 82.12 93 ARG A C 1
ATOM 705 O O . ARG A 1 93 ? 11.021 -0.462 -19.795 1.00 82.12 93 ARG A O 1
ATOM 712 N N . ILE A 1 94 ? 12.588 -1.126 -18.331 1.00 84.56 94 ILE A N 1
ATOM 713 C CA . ILE A 1 94 ? 13.353 -1.931 -19.285 1.00 84.56 94 ILE A CA 1
ATOM 714 C C . ILE A 1 94 ? 12.671 -3.304 -19.396 1.00 84.56 94 ILE A C 1
ATOM 716 O O . ILE A 1 94 ? 12.375 -3.903 -18.357 1.00 84.56 94 ILE A O 1
ATOM 720 N N . PRO A 1 95 ? 12.395 -3.813 -20.611 1.00 86.88 95 PRO A N 1
ATOM 721 C CA . PRO A 1 95 ? 11.897 -5.171 -20.780 1.00 86.88 95 PRO A CA 1
ATOM 722 C C . PRO A 1 95 ? 12.827 -6.185 -20.101 1.00 86.88 95 PRO A C 1
ATOM 724 O O . PRO A 1 95 ? 14.049 -6.030 -20.179 1.00 86.88 95 PRO A O 1
ATOM 727 N N . PRO A 1 96 ? 12.284 -7.222 -19.446 1.00 88.75 96 PRO A N 1
ATOM 728 C CA . PRO A 1 96 ? 13.112 -8.235 -18.812 1.00 88.75 96 PRO A CA 1
ATOM 729 C C . PRO A 1 96 ? 14.016 -8.912 -19.851 1.00 88.75 96 PRO A C 1
ATOM 731 O O . PRO A 1 96 ? 13.587 -9.228 -20.962 1.00 88.75 96 PRO A O 1
ATOM 734 N N . HIS A 1 97 ? 15.280 -9.129 -19.483 1.00 92.75 97 HIS A N 1
ATOM 735 C CA . HIS A 1 97 ? 16.228 -9.875 -20.308 1.00 92.75 97 HIS A CA 1
ATOM 736 C C . HIS A 1 97 ? 15.779 -11.334 -20.491 1.00 92.75 97 HIS A C 1
ATOM 738 O O . HIS A 1 97 ? 14.908 -11.831 -19.777 1.00 92.75 97 HIS A O 1
ATOM 744 N N . VAL A 1 98 ? 16.388 -12.042 -21.448 1.00 93.69 98 VAL A N 1
ATOM 745 C CA . VAL A 1 98 ? 16.105 -13.467 -21.680 1.00 93.69 98 VAL A CA 1
ATOM 746 C C . VAL A 1 98 ? 16.324 -14.253 -20.385 1.00 93.69 98 VAL A C 1
ATOM 748 O O . VAL A 1 98 ? 17.382 -14.162 -19.770 1.00 93.69 98 VAL A O 1
ATOM 751 N N . GLY A 1 99 ? 15.309 -15.015 -19.973 1.00 94.25 99 GLY A N 1
ATOM 752 C CA . GLY A 1 99 ? 15.313 -15.767 -18.714 1.00 94.25 99 GLY A CA 1
ATOM 753 C C . GLY A 1 99 ? 14.827 -14.982 -17.490 1.00 94.25 99 GLY A C 1
ATOM 754 O O . GLY A 1 99 ? 14.733 -15.558 -16.409 1.00 94.25 99 GLY A O 1
ATOM 755 N N . CYS A 1 100 ? 14.477 -13.702 -17.633 1.00 93.94 100 CYS A N 1
ATOM 756 C CA . CYS A 1 100 ? 13.852 -12.902 -16.580 1.00 93.94 100 CYS A CA 1
ATOM 757 C C . CYS A 1 100 ? 12.340 -12.756 -16.812 1.00 93.94 100 CYS A C 1
ATOM 759 O O . CYS A 1 100 ? 11.849 -12.866 -17.935 1.00 93.94 100 CYS A O 1
ATOM 761 N N . VAL A 1 101 ? 11.598 -12.466 -15.740 1.00 86.00 101 VAL A N 1
ATOM 762 C CA . VAL A 1 101 ? 10.143 -12.254 -15.777 1.00 86.00 101 VAL A CA 1
ATOM 763 C C . VAL A 1 101 ? 9.763 -10.961 -15.067 1.00 86.00 101 VAL A C 1
ATOM 765 O O . VAL A 1 101 ? 10.430 -10.530 -14.128 1.00 86.00 101 VAL A O 1
ATOM 768 N N . GLU A 1 102 ? 8.670 -10.346 -15.506 1.00 86.19 102 GLU A N 1
ATOM 769 C CA . GLU A 1 102 ? 8.044 -9.230 -14.802 1.00 86.19 102 GLU A CA 1
ATOM 770 C C . GLU A 1 102 ? 7.001 -9.767 -13.812 1.00 86.19 102 GLU A C 1
ATOM 772 O O . GLU A 1 102 ? 6.160 -10.591 -14.173 1.00 86.19 102 GLU A O 1
ATOM 777 N N . VAL A 1 103 ? 7.042 -9.298 -12.561 1.00 82.31 103 VAL A N 1
ATOM 778 C CA . VAL A 1 103 ? 6.142 -9.761 -11.495 1.00 82.31 103 VAL A CA 1
ATOM 779 C C . VAL A 1 103 ? 5.302 -8.605 -10.973 1.00 82.31 103 VAL A C 1
ATOM 781 O O . VAL A 1 103 ? 5.814 -7.535 -10.643 1.00 82.31 103 VAL A O 1
ATOM 784 N N . ARG A 1 104 ? 3.994 -8.838 -10.828 1.00 81.00 104 ARG A N 1
ATOM 785 C CA . ARG A 1 104 ? 3.098 -7.921 -10.122 1.00 81.00 104 ARG A CA 1
ATOM 786 C C . ARG A 1 104 ? 3.100 -8.246 -8.632 1.00 81.00 104 ARG A C 1
ATOM 788 O O . ARG A 1 104 ? 2.477 -9.210 -8.195 1.00 81.00 104 ARG A O 1
ATOM 795 N N . VAL A 1 105 ? 3.789 -7.418 -7.860 1.00 75.50 105 VAL A N 1
ATOM 796 C CA . VAL A 1 105 ? 3.944 -7.603 -6.416 1.00 75.50 105 VAL A CA 1
ATOM 797 C C . VAL A 1 105 ? 2.682 -7.143 -5.678 1.00 75.50 105 VAL A C 1
ATOM 799 O O . VAL A 1 105 ? 2.187 -6.042 -5.918 1.00 75.50 105 VAL A O 1
ATOM 802 N N . ARG A 1 106 ? 2.141 -7.997 -4.797 1.00 72.75 106 ARG A N 1
ATOM 803 C CA . ARG A 1 106 ? 0.978 -7.676 -3.940 1.00 72.75 106 ARG A CA 1
ATOM 804 C C . ARG A 1 106 ? 1.382 -7.194 -2.549 1.00 72.75 106 ARG A C 1
ATOM 806 O O . ARG A 1 106 ? 0.699 -6.352 -1.980 1.00 72.75 106 ARG A O 1
ATOM 813 N N . ALA A 1 107 ? 2.476 -7.732 -2.025 1.00 72.69 107 ALA A N 1
ATOM 814 C CA . ALA A 1 107 ? 3.026 -7.398 -0.721 1.00 72.69 107 ALA A CA 1
ATOM 815 C C . ALA A 1 107 ? 4.551 -7.532 -0.762 1.00 72.69 107 ALA A C 1
ATOM 817 O O . ALA A 1 107 ? 5.083 -8.327 -1.539 1.00 72.69 107 ALA A O 1
ATOM 818 N N . VAL A 1 108 ? 5.238 -6.751 0.069 1.00 76.69 108 VAL A N 1
ATOM 819 C CA . VAL A 1 108 ? 6.697 -6.782 0.220 1.00 76.69 108 VAL A CA 1
ATOM 820 C C . VAL A 1 108 ? 7.004 -6.838 1.710 1.00 76.69 108 VAL A C 1
ATOM 822 O O . VAL A 1 108 ? 6.466 -6.032 2.467 1.00 76.69 108 VAL A O 1
ATOM 825 N N . GLY A 1 109 ? 7.845 -7.782 2.128 1.00 79.69 109 GLY A N 1
ATOM 826 C CA . GLY A 1 109 ? 8.413 -7.774 3.474 1.00 79.69 109 GLY A CA 1
ATOM 827 C C . GLY A 1 109 ? 9.466 -6.674 3.592 1.00 79.69 109 GLY A C 1
ATOM 828 O O . GLY A 1 109 ? 10.217 -6.435 2.645 1.00 79.69 109 GLY A O 1
ATOM 829 N N . LEU A 1 110 ? 9.508 -5.998 4.738 1.00 80.12 110 LEU A N 1
ATOM 830 C CA . LEU A 1 110 ? 10.602 -5.095 5.084 1.00 80.12 110 LEU A CA 1
ATOM 831 C C . LEU A 1 110 ? 11.646 -5.888 5.875 1.00 80.12 110 LEU A C 1
ATOM 833 O O . LEU A 1 110 ? 11.273 -6.678 6.740 1.00 80.12 110 LEU A O 1
ATOM 837 N N . ASN A 1 111 ? 12.922 -5.673 5.556 1.00 78.56 111 ASN A N 1
ATOM 838 C CA . ASN A 1 111 ? 14.058 -6.178 6.330 1.00 78.56 111 ASN A CA 1
ATOM 839 C C . ASN A 1 111 ? 14.626 -5.066 7.210 1.00 78.56 111 ASN A C 1
ATOM 841 O O . ASN A 1 111 ? 14.616 -3.902 6.741 1.00 78.56 111 ASN A O 1
#

pLDDT: mean 75.93, std 9.91, range [54.44, 94.25]

Foldseek 3Di:
DAADQDPPFPQDPVSVVVSVVVVCVVCVPPPPDDWDKDWDWDPDDPVGHIDIGIDTHHDDDDPDDPPADWDFDQPDPDDPVSTDIDHDDPVVPDPDDVPDDDDDDPDDDDD